Protein AF-W4VC55-F1 (afdb_monomer)

Organism: NCBI:txid1294263

InterPro domains:
  IPR032485 Prolow-density lipoprotein receptor-related protein 1-like, beta-propeller domain [PF16472] (1-67)

Solvent-accessible surface area (backbone atoms only — not comparable to full-atom values): 4181 Å² total; per-residue (Å²): 106,48,98,86,69,46,74,77,75,87,60,73,95,70,64,67,40,66,76,45,77,56,98,72,30,37,36,29,26,30,55,89,62,66,24,18,35,32,35,22,36,80,84,45,47,76,68,43,75,76,54,94,57,65,52,95,56,64,49,80,56,98,87,51,76,52,113

Sequence (67 aa):
MKPNGTERVKIANQDMDCITIYDGWIYYILLSDHYKPHKMKLDGTGDRRLNDYPMSYMNVTDECIFF

Secondary structure (DSSP, 8-state):
--TTS-S-----SS-EEEEEEETTEEEEEEGGGTTEEEEEETTS---EES-SS--S--EE-SS-EE-

Mean predicted aligned error: 4.35 Å

Foldseek 3Di:
DPPVPPPDDDLDPFDWAQWDDDDQKTWTQGVVLVRFIWIAGPNNHDIDTDDNDHDDHWDDDPVDIDD

Nearest PDB structures (foldseek):
  3s25-assembly1_A  TM=8.769E-01  e=6.002E-02  Agathobacter rectalis ATCC 33656
  8ctg-assembly1_C  TM=7.679E-01  e=1.010E+00  Homo sapiens
  3soq-assembly1_A  TM=7.014E-01  e=7.432E-01  Homo sapiens
  6zqc-assembly1_JC  TM=5.230E-01  e=7.655E+00  Saccharomyces cerevisiae S288C
  3f7f-assembly1_A  TM=4.151E-01  e=3.242E+00  Saccharomyces cerevisiae

Structure (mmCIF, N/CA/C/O backbone):
data_AF-W4VC55-F1
#
_entry.id   AF-W4VC55-F1
#
loop_
_atom_site.group_PDB
_atom_site.id
_atom_site.type_symbol
_atom_site.label_atom_id
_atom_site.label_alt_id
_atom_site.label_comp_id
_atom_site.label_asym_id
_atom_site.label_entity_id
_atom_site.label_seq_id
_atom_site.pdbx_PDB_ins_code
_atom_site.Cartn_x
_atom_site.Cartn_y
_atom_site.Cartn_z
_atom_site.occupancy
_atom_site.B_iso_or_equiv
_atom_site.auth_seq_id
_atom_site.auth_comp_id
_atom_site.auth_asym_id
_atom_site.auth_atom_id
_atom_site.pdbx_PDB_model_num
ATOM 1 N N . MET A 1 1 ? -8.469 4.657 12.025 1.00 66.38 1 MET A N 1
ATOM 2 C CA . MET A 1 1 ? -7.811 5.732 12.797 1.00 66.38 1 MET A CA 1
ATOM 3 C C . MET A 1 1 ? -8.755 6.917 12.860 1.00 66.38 1 MET A C 1
ATOM 5 O O . MET A 1 1 ? -9.225 7.348 11.812 1.00 66.38 1 M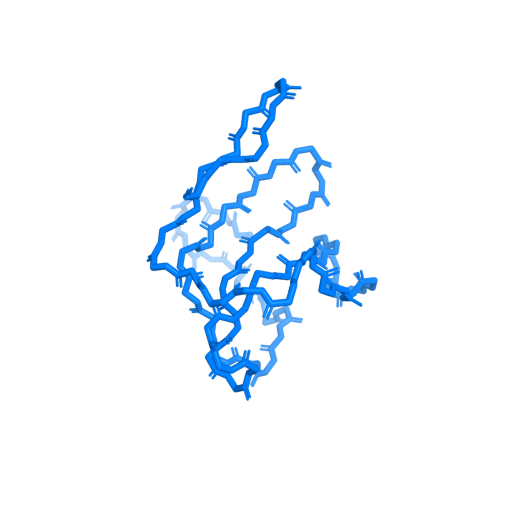ET A O 1
ATOM 9 N N . LYS A 1 2 ? -9.041 7.439 14.054 1.00 75.19 2 LYS A N 1
ATOM 10 C CA . LYS A 1 2 ? -9.693 8.750 14.187 1.00 75.19 2 LYS A CA 1
ATOM 11 C C . LYS A 1 2 ? -8.660 9.857 13.926 1.00 75.19 2 LYS A C 1
ATOM 13 O O . LYS A 1 2 ? -7.492 9.647 14.246 1.00 75.19 2 LYS A O 1
ATOM 18 N N . PRO A 1 3 ? -9.037 11.039 13.404 1.00 82.06 3 PRO A N 1
ATOM 19 C CA . PRO A 1 3 ? -8.082 12.123 13.126 1.00 82.06 3 PRO A CA 1
ATOM 20 C C . PRO A 1 3 ? -7.220 12.548 14.331 1.00 82.06 3 PRO A C 1
ATOM 22 O O . PRO A 1 3 ? -6.138 13.089 14.157 1.00 82.06 3 PRO A O 1
ATOM 25 N N . ASN A 1 4 ? -7.668 12.254 15.555 1.00 85.31 4 ASN A N 1
ATOM 26 C CA . ASN A 1 4 ? -6.942 12.491 16.807 1.00 85.31 4 ASN A CA 1
ATOM 27 C C . ASN A 1 4 ? -5.894 11.409 17.158 1.00 85.31 4 ASN A C 1
ATOM 29 O O . ASN A 1 4 ? -5.316 11.440 18.242 1.00 85.31 4 ASN A O 1
ATOM 33 N N . GLY A 1 5 ? -5.663 10.428 16.284 1.00 80.81 5 GLY A N 1
ATOM 34 C CA . GLY A 1 5 ? -4.633 9.406 16.454 1.00 80.81 5 GLY A CA 1
ATOM 35 C C . GLY A 1 5 ? -4.984 8.260 17.407 1.00 80.81 5 GLY A C 1
ATOM 36 O O . GLY A 1 5 ? -4.108 7.426 17.662 1.00 80.81 5 GLY A O 1
ATOM 37 N N . THR A 1 6 ? -6.223 8.183 17.908 1.00 89.94 6 THR A N 1
ATOM 38 C CA . THR A 1 6 ? -6.713 7.037 18.691 1.00 89.94 6 THR A CA 1
ATOM 39 C C . THR A 1 6 ? -7.216 5.904 17.786 1.00 89.94 6 THR A C 1
ATOM 41 O O . THR A 1 6 ? -7.370 6.074 16.570 1.00 89.94 6 THR A O 1
ATOM 44 N N . GLU A 1 7 ? -7.452 4.724 18.379 1.00 88.12 7 GLU A N 1
ATOM 45 C CA . GLU A 1 7 ? -7.958 3.530 17.674 1.00 88.12 7 GLU A CA 1
ATOM 46 C C . GLU A 1 7 ? -7.045 3.116 16.509 1.00 88.12 7 GLU A C 1
ATOM 48 O O . GLU A 1 7 ? -7.467 2.924 15.363 1.00 88.12 7 GLU A O 1
ATOM 53 N N . ARG A 1 8 ? -5.743 3.029 16.805 1.00 85.44 8 ARG A N 1
ATOM 54 C CA . ARG A 1 8 ? -4.754 2.503 15.866 1.00 85.44 8 ARG A CA 1
ATOM 55 C C . ARG A 1 8 ? -4.928 0.994 15.763 1.00 85.44 8 ARG A C 1
ATOM 57 O O . ARG A 1 8 ? -4.898 0.294 16.770 1.00 85.44 8 ARG A O 1
ATOM 64 N N . VAL A 1 9 ? -5.073 0.514 14.536 1.00 88.12 9 VAL A N 1
ATOM 65 C CA . VAL A 1 9 ? -5.121 -0.910 14.211 1.00 88.12 9 VAL A CA 1
ATOM 66 C C . VAL A 1 9 ? -3.920 -1.210 13.333 1.00 88.12 9 VAL A C 1
ATOM 68 O O . VAL A 1 9 ? -3.641 -0.475 12.385 1.00 88.12 9 VAL A O 1
ATOM 71 N N . LYS A 1 10 ? -3.188 -2.270 13.667 1.00 90.31 10 LYS A N 1
ATOM 72 C CA . LYS A 1 10 ? -2.099 -2.762 12.829 1.00 90.31 10 LYS A CA 1
ATOM 73 C C . LYS A 1 10 ? -2.697 -3.590 11.693 1.00 90.31 10 LYS A C 1
ATOM 75 O O . LYS A 1 10 ? -3.363 -4.581 11.966 1.00 90.31 10 LYS A O 1
ATOM 80 N N . ILE A 1 11 ? -2.460 -3.173 10.452 1.00 90.44 11 ILE A N 1
ATOM 81 C CA . ILE A 1 11 ? -3.031 -3.817 9.255 1.00 90.44 11 ILE A CA 1
ATOM 82 C C . ILE A 1 11 ? -2.054 -4.835 8.646 1.00 90.44 11 ILE A C 1
ATOM 84 O O . ILE A 1 11 ? -2.479 -5.866 8.140 1.00 90.44 11 ILE A O 1
ATOM 88 N N . ALA A 1 12 ? -0.744 -4.592 8.743 1.00 89.75 12 ALA A N 1
ATOM 89 C CA . ALA A 1 12 ? 0.285 -5.483 8.211 1.00 89.75 12 ALA A CA 1
ATOM 90 C C . ALA A 1 12 ? 1.568 -5.460 9.062 1.00 89.75 12 ALA A C 1
ATOM 92 O O . ALA A 1 12 ? 1.776 -4.567 9.887 1.00 89.75 12 ALA A O 1
ATOM 93 N N . ASN A 1 13 ? 2.425 -6.467 8.867 1.00 92.50 13 ASN A N 1
ATOM 94 C CA . ASN A 1 13 ? 3.758 -6.585 9.484 1.00 92.50 13 ASN A CA 1
ATOM 95 C C . ASN A 1 13 ? 4.902 -6.243 8.511 1.00 92.50 13 ASN A C 1
ATOM 97 O O . ASN A 1 13 ? 6.049 -6.562 8.799 1.00 92.50 13 ASN A O 1
ATOM 101 N N . GLN A 1 14 ? 4.588 -5.673 7.351 1.00 93.06 14 GLN A N 1
ATOM 102 C CA . GLN A 1 14 ? 5.561 -5.411 6.294 1.00 93.06 14 GLN A CA 1
ATOM 103 C C . GLN A 1 14 ? 6.044 -3.960 6.363 1.00 93.06 14 GLN A C 1
ATOM 105 O O . GLN A 1 14 ? 5.273 -3.072 6.736 1.00 93.06 14 GLN A O 1
ATOM 110 N N . ASP A 1 15 ? 7.285 -3.729 5.941 1.00 95.06 15 ASP A N 1
ATOM 111 C CA . ASP A 1 15 ? 7.818 -2.383 5.760 1.00 95.06 15 ASP A CA 1
ATOM 112 C C . ASP A 1 15 ? 7.335 -1.824 4.418 1.00 95.06 15 ASP A C 1
ATOM 114 O O . ASP A 1 15 ? 7.643 -2.354 3.345 1.00 95.06 15 ASP A O 1
ATOM 118 N N . MET A 1 16 ? 6.524 -0.771 4.502 1.00 94.44 16 MET A N 1
ATOM 119 C CA . MET A 1 16 ? 5.816 -0.164 3.380 1.00 94.44 16 MET A CA 1
ATOM 120 C C . MET A 1 16 ? 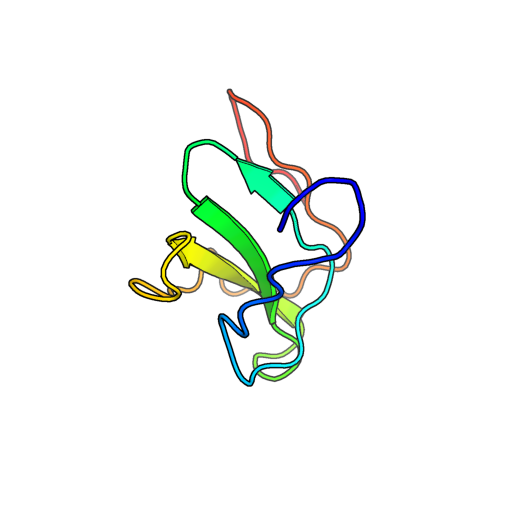6.200 1.309 3.254 1.00 94.44 16 MET A C 1
ATOM 122 O O . MET A 1 16 ? 6.321 2.003 4.263 1.00 94.44 16 MET A O 1
ATOM 126 N N . ASP A 1 17 ? 6.317 1.789 2.021 1.00 94.38 17 ASP A N 1
ATOM 127 C CA . ASP A 1 17 ? 6.562 3.196 1.696 1.00 94.38 17 ASP A CA 1
ATOM 128 C C . ASP A 1 17 ? 5.515 3.717 0.694 1.00 94.38 17 ASP A C 1
ATOM 130 O O . ASP A 1 17 ? 4.772 2.935 0.096 1.00 94.38 17 ASP A O 1
ATOM 134 N N . CYS A 1 18 ? 5.416 5.040 0.537 1.00 92.62 18 CYS A N 1
ATOM 135 C CA . CYS A 1 18 ? 4.488 5.724 -0.375 1.00 92.62 18 CYS A CA 1
ATOM 136 C C . CYS A 1 18 ? 3.031 5.232 -0.264 1.00 92.62 18 CYS A C 1
ATOM 138 O O . CYS A 1 18 ? 2.382 4.913 -1.262 1.00 92.62 18 CYS A O 1
ATOM 140 N N . ILE A 1 19 ? 2.513 5.156 0.965 1.00 93.00 19 ILE A N 1
ATOM 141 C CA . ILE A 1 19 ? 1.173 4.624 1.238 1.00 93.00 19 ILE A CA 1
ATOM 142 C C . ILE A 1 19 ? 0.096 5.619 0.788 1.00 93.00 19 ILE A C 1
ATOM 144 O O . ILE A 1 19 ? 0.021 6.736 1.297 1.00 93.00 19 ILE A O 1
ATOM 148 N N . THR A 1 20 ? -0.792 5.175 -0.100 1.00 93.44 20 THR A N 1
ATOM 149 C CA . THR A 1 20 ? -1.961 5.930 -0.572 1.00 93.44 20 THR A CA 1
ATOM 150 C C . THR A 1 20 ? -3.230 5.108 -0.379 1.00 93.44 20 THR A C 1
ATOM 152 O O . THR A 1 20 ? -3.248 3.910 -0.648 1.00 93.44 20 THR A O 1
ATOM 155 N N . ILE A 1 21 ? -4.313 5.738 0.081 1.00 92.31 21 ILE A N 1
ATOM 156 C CA . ILE A 1 21 ? -5.621 5.086 0.221 1.00 92.31 21 ILE A CA 1
ATOM 157 C C . ILE A 1 21 ? -6.556 5.651 -0.836 1.00 92.31 21 ILE A C 1
ATOM 159 O O . ILE A 1 21 ? -6.768 6.860 -0.888 1.00 92.31 21 ILE A O 1
ATOM 163 N N . TYR A 1 22 ? -7.131 4.770 -1.649 1.00 93.38 22 TYR A N 1
ATOM 164 C CA . TYR A 1 22 ? -8.059 5.152 -2.703 1.00 93.38 22 TYR A CA 1
ATOM 165 C C . TYR A 1 22 ? -9.070 4.027 -2.964 1.00 93.38 22 TYR A C 1
ATOM 167 O O . TYR A 1 22 ? -8.686 2.861 -3.062 1.00 93.38 22 TYR A O 1
ATOM 175 N N . ASP A 1 23 ? -10.358 4.376 -3.033 1.00 92.75 23 ASP A N 1
ATOM 176 C CA . ASP A 1 23 ? -11.482 3.467 -3.329 1.00 92.75 23 ASP A CA 1
ATOM 177 C C . ASP A 1 23 ? -11.446 2.118 -2.568 1.00 92.75 23 ASP A C 1
ATOM 179 O O . ASP A 1 23 ? -11.525 1.029 -3.134 1.00 92.75 23 ASP A O 1
ATOM 183 N N . GLY A 1 24 ? -11.238 2.169 -1.247 1.00 93.69 24 GLY A N 1
ATOM 184 C CA . GLY A 1 24 ? -11.219 0.967 -0.399 1.00 93.69 24 GLY A CA 1
ATOM 185 C C . GLY A 1 24 ? -9.959 0.095 -0.513 1.00 93.69 24 GLY A C 1
ATOM 186 O O . GLY A 1 24 ? -9.913 -0.997 0.063 1.00 93.69 24 GLY A O 1
ATOM 187 N N . TRP A 1 25 ? -8.925 0.573 -1.207 1.00 95.50 25 TRP A N 1
ATOM 188 C CA . TRP A 1 25 ? -7.619 -0.074 -1.310 1.00 95.50 25 TRP A CA 1
ATOM 189 C C . TRP A 1 25 ? -6.521 0.772 -0.671 1.00 95.50 25 TRP A C 1
ATOM 191 O O . TRP A 1 25 ? -6.554 2.001 -0.692 1.00 95.50 25 TRP A O 1
ATOM 201 N N . ILE A 1 26 ? -5.525 0.079 -0.133 1.00 95.06 26 ILE A N 1
ATOM 202 C CA . ILE A 1 26 ? -4.243 0.618 0.302 1.00 95.06 26 ILE A CA 1
ATOM 203 C C . ILE A 1 26 ? -3.243 0.269 -0.790 1.00 95.06 26 ILE A C 1
ATOM 205 O O . ILE A 1 26 ? -3.030 -0.908 -1.074 1.00 95.06 26 ILE A O 1
ATOM 209 N N . TYR A 1 27 ? -2.646 1.286 -1.385 1.00 95.31 27 TYR A N 1
ATOM 210 C CA . TYR A 1 27 ? -1.579 1.197 -2.368 1.00 95.31 27 TYR A CA 1
ATOM 211 C C . TYR A 1 27 ? -0.263 1.565 -1.695 1.00 95.31 27 TYR A C 1
ATOM 213 O O . TYR A 1 27 ? -0.230 2.510 -0.908 1.00 95.31 27 TYR A O 1
ATOM 221 N N . TYR A 1 28 ? 0.797 0.806 -1.949 1.00 95.56 28 TYR A N 1
ATOM 222 C CA . TYR A 1 28 ? 2.080 0.990 -1.274 1.00 95.56 28 TYR A CA 1
ATOM 223 C C . TYR A 1 28 ? 3.230 0.402 -2.085 1.00 95.56 28 TYR A C 1
ATOM 225 O O . TYR A 1 28 ? 3.037 -0.420 -2.982 1.00 95.56 28 TYR A O 1
ATOM 233 N N . ILE A 1 29 ? 4.441 0.815 -1.734 1.00 96.19 29 ILE A N 1
ATOM 234 C CA . ILE A 1 29 ? 5.697 0.232 -2.189 1.00 96.19 29 ILE A CA 1
ATOM 235 C C . ILE A 1 29 ? 6.188 -0.730 -1.107 1.00 96.19 29 ILE A C 1
ATOM 237 O O . ILE A 1 29 ? 6.349 -0.339 0.050 1.00 96.19 29 ILE A O 1
ATOM 241 N N . LEU A 1 30 ? 6.408 -1.993 -1.471 1.00 97.00 30 LEU A N 1
ATOM 242 C CA . LEU A 1 30 ? 6.859 -3.027 -0.546 1.00 97.00 30 LEU A CA 1
ATOM 243 C C . LEU A 1 30 ? 8.388 -3.124 -0.558 1.00 97.00 30 LEU A C 1
ATOM 245 O O . LEU A 1 30 ? 8.988 -3.529 -1.555 1.00 97.00 30 LEU A O 1
ATOM 249 N N . LEU A 1 31 ? 9.029 -2.789 0.566 1.00 96.44 31 LEU A N 1
ATOM 250 C CA . LEU A 1 31 ? 10.495 -2.757 0.660 1.00 96.44 31 LEU A CA 1
ATOM 251 C C . LEU A 1 31 ? 11.113 -4.149 0.499 1.00 96.44 31 LEU A C 1
ATOM 253 O O . LEU A 1 31 ? 12.136 -4.303 -0.167 1.00 96.44 31 LEU A O 1
ATOM 257 N N . SER A 1 32 ? 10.477 -5.171 1.074 1.00 96.88 32 SER A N 1
ATOM 258 C CA . SER A 1 32 ? 10.967 -6.550 1.016 1.00 96.88 32 SER A CA 1
ATOM 259 C C . SER A 1 32 ? 10.836 -7.194 -0.368 1.00 96.88 32 SER A C 1
ATOM 261 O O . SER A 1 32 ? 11.582 -8.127 -0.653 1.00 96.88 32 SER A O 1
ATOM 263 N N . ASP A 1 33 ? 9.954 -6.688 -1.240 1.00 96.94 33 ASP A N 1
ATOM 264 C CA . ASP A 1 33 ? 9.870 -7.089 -2.653 1.00 96.94 33 ASP A CA 1
ATOM 265 C C . ASP A 1 33 ? 10.555 -6.054 -3.556 1.00 96.94 33 ASP A C 1
ATOM 267 O O . ASP A 1 33 ? 10.030 -5.648 -4.588 1.00 96.94 33 ASP A O 1
ATOM 271 N N . HIS A 1 34 ? 11.747 -5.605 -3.154 1.00 97.19 34 HIS A N 1
ATOM 272 C CA . HIS A 1 34 ? 12.611 -4.731 -3.953 1.00 97.19 34 HIS A CA 1
ATOM 273 C C . HIS A 1 34 ? 11.930 -3.437 -4.424 1.00 97.19 34 HIS A C 1
ATOM 275 O O . HIS A 1 34 ? 12.094 -3.039 -5.575 1.00 97.19 34 HIS A O 1
ATOM 281 N N . TYR A 1 35 ? 11.180 -2.778 -3.539 1.00 96.12 35 TYR A N 1
ATOM 282 C CA . 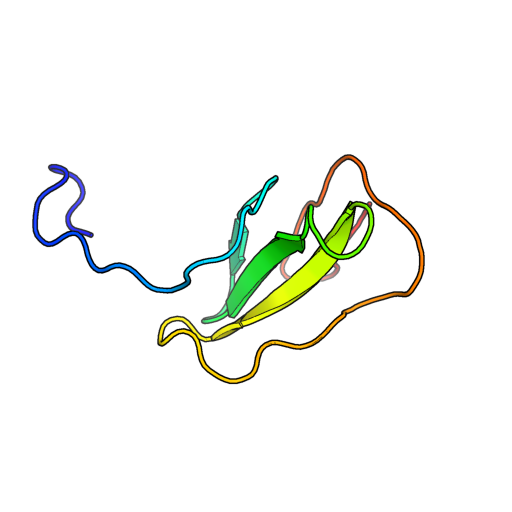TYR A 1 35 ? 10.441 -1.547 -3.845 1.00 96.12 35 TYR A CA 1
ATOM 283 C C . TYR A 1 35 ? 9.390 -1.711 -4.954 1.00 96.12 35 TYR A C 1
ATOM 285 O O . TYR A 1 35 ? 9.085 -0.763 -5.679 1.00 96.12 35 TYR A O 1
ATOM 293 N N . LYS A 1 36 ? 8.811 -2.904 -5.106 1.00 96.38 36 LYS A N 1
ATOM 294 C CA . LYS A 1 36 ? 7.719 -3.118 -6.059 1.00 96.38 36 LYS A CA 1
ATOM 295 C C . LYS A 1 36 ? 6.381 -2.639 -5.500 1.00 96.38 36 LYS A C 1
ATOM 297 O O . LYS A 1 36 ? 6.145 -2.698 -4.289 1.00 96.38 36 LYS A O 1
ATOM 302 N N . PRO A 1 37 ? 5.477 -2.183 -6.375 1.00 96.31 37 PRO A N 1
ATOM 303 C CA . PRO A 1 37 ? 4.169 -1.704 -5.967 1.00 96.31 37 PRO A CA 1
ATOM 304 C C . PRO A 1 37 ? 3.210 -2.851 -5.661 1.00 96.31 37 PRO A C 1
ATOM 306 O O . PRO A 1 37 ? 3.060 -3.802 -6.434 1.00 96.31 37 PRO A O 1
ATOM 309 N N . HIS A 1 38 ? 2.491 -2.714 -4.560 1.00 96.69 38 HIS A N 1
ATOM 310 C CA . HIS A 1 38 ? 1.455 -3.632 -4.119 1.00 96.69 38 HIS A CA 1
ATOM 311 C C . HIS A 1 38 ? 0.167 -2.874 -3.807 1.00 96.69 38 HIS A C 1
ATOM 313 O O . HIS A 1 38 ? 0.142 -1.646 -3.663 1.00 96.69 38 HIS A O 1
ATOM 319 N N . LYS A 1 39 ? -0.924 -3.631 -3.691 1.00 96.50 39 LYS A N 1
ATOM 320 C CA . LYS A 1 39 ? -2.127 -3.153 -3.023 1.00 96.50 39 LYS A CA 1
ATOM 321 C C . LYS A 1 39 ? -2.787 -4.228 -2.174 1.00 96.50 39 LYS A C 1
ATOM 323 O O . LYS A 1 39 ? -2.725 -5.404 -2.518 1.00 96.50 39 LYS A O 1
ATOM 328 N N . MET A 1 40 ? -3.497 -3.799 -1.137 1.00 96.94 40 MET A N 1
ATOM 329 C CA . MET A 1 40 ? -4.331 -4.643 -0.275 1.00 96.94 40 MET A CA 1
ATOM 330 C C . MET A 1 40 ? -5.616 -3.907 0.120 1.00 96.94 40 MET A C 1
ATOM 332 O O . MET A 1 40 ? -5.720 -2.691 -0.044 1.00 96.94 40 MET A O 1
ATOM 336 N N . LYS A 1 41 ? -6.617 -4.623 0.624 1.00 96.62 41 LYS A N 1
ATOM 337 C CA . LYS A 1 41 ? -7.844 -4.023 1.161 1.00 96.62 41 LYS A CA 1
ATOM 338 C C . LYS A 1 41 ? -7.588 -3.359 2.518 1.00 96.62 41 LYS A C 1
ATOM 340 O O . LYS A 1 41 ? -6.587 -3.628 3.179 1.00 96.62 41 LYS A O 1
ATOM 345 N N . LEU A 1 42 ? -8.535 -2.535 2.972 1.00 94.00 42 LEU A N 1
ATOM 346 C CA . LEU A 1 42 ? -8.470 -1.852 4.277 1.00 94.00 42 LEU A CA 1
ATOM 347 C C . LEU A 1 42 ? -8.393 -2.799 5.490 1.00 94.00 42 LEU A C 1
ATOM 349 O O . LEU A 1 42 ? -7.964 -2.382 6.562 1.00 94.00 42 LEU A O 1
ATOM 353 N N . ASP A 1 43 ? -8.810 -4.054 5.329 1.00 93.81 43 ASP A N 1
ATOM 354 C CA . ASP A 1 43 ? -8.721 -5.103 6.351 1.00 93.81 43 ASP A CA 1
ATOM 355 C C . ASP A 1 43 ? -7.399 -5.898 6.298 1.00 93.81 43 ASP A C 1
ATOM 357 O O . ASP A 1 43 ? -7.218 -6.841 7.066 1.00 93.81 43 ASP A O 1
ATOM 361 N N . GLY A 1 44 ? -6.475 -5.527 5.403 1.00 94.19 44 GLY A N 1
ATOM 362 C CA . GLY A 1 44 ? -5.189 -6.197 5.197 1.00 94.19 44 GLY A CA 1
ATOM 363 C C . GLY A 1 44 ? -5.256 -7.436 4.301 1.00 94.19 44 GLY A C 1
ATOM 364 O O . GLY A 1 44 ? -4.234 -8.074 4.059 1.00 94.19 44 GLY A O 1
ATOM 365 N N . THR A 1 45 ? -6.434 -7.801 3.786 1.00 95.50 45 THR A N 1
ATOM 366 C CA . THR A 1 45 ? -6.585 -8.950 2.885 1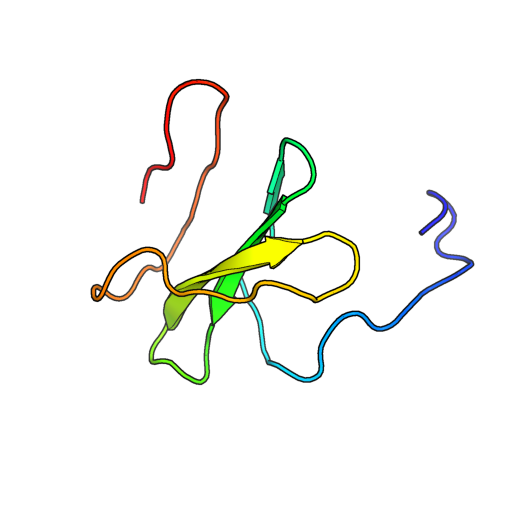.00 95.50 45 THR A CA 1
ATOM 367 C C . THR A 1 45 ? -6.355 -8.572 1.422 1.00 95.50 45 THR A C 1
ATOM 369 O O . THR A 1 45 ? -6.395 -7.405 1.033 1.00 95.50 45 THR A O 1
ATOM 372 N N . GLY A 1 46 ? -6.141 -9.578 0.570 1.00 95.75 46 GLY A N 1
ATOM 373 C CA . GLY A 1 46 ? -6.035 -9.366 -0.875 1.00 95.75 46 GLY A CA 1
ATOM 374 C C . GLY A 1 46 ? -4.775 -8.615 -1.310 1.00 95.75 46 GLY A C 1
ATOM 375 O O . GLY A 1 46 ? -4.821 -7.956 -2.349 1.00 95.75 46 GLY A O 1
ATOM 376 N N . ASP A 1 47 ? -3.694 -8.716 -0.527 1.00 96.81 47 ASP A N 1
ATOM 377 C CA . ASP A 1 47 ? -2.349 -8.295 -0.931 1.00 96.81 47 ASP A CA 1
ATOM 378 C C . ASP A 1 47 ? -2.005 -8.914 -2.287 1.00 96.81 47 ASP A C 1
ATOM 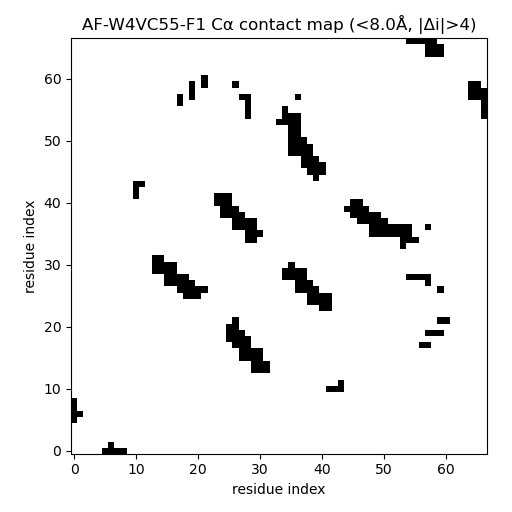380 O O . ASP A 1 47 ? -2.105 -10.131 -2.486 1.00 96.81 47 ASP A O 1
ATOM 384 N N . ARG A 1 48 ? -1.650 -8.052 -3.238 1.00 96.75 48 ARG A N 1
ATOM 385 C CA . ARG A 1 48 ? -1.114 -8.462 -4.527 1.00 96.75 48 ARG A CA 1
ATOM 386 C C . ARG A 1 48 ? -0.214 -7.389 -5.114 1.00 96.75 48 ARG A C 1
ATOM 388 O O . ARG A 1 48 ? -0.493 -6.191 -5.013 1.00 96.75 48 ARG A O 1
ATOM 395 N N . ARG A 1 49 ? 0.802 -7.851 -5.830 1.00 96.81 49 ARG A N 1
ATOM 396 C CA . ARG A 1 49 ? 1.684 -7.016 -6.637 1.00 96.81 49 ARG A CA 1
ATOM 397 C C . ARG A 1 49 ? 0.942 -6.406 -7.830 1.00 96.81 49 ARG A C 1
ATOM 399 O O . ARG A 1 49 ? 0.079 -7.054 -8.425 1.00 96.81 49 ARG A O 1
ATOM 406 N N . LEU A 1 50 ? 1.282 -5.168 -8.181 1.00 94.88 50 LEU A N 1
ATOM 407 C CA . LEU A 1 50 ? 0.706 -4.439 -9.317 1.00 94.88 50 LEU A CA 1
ATOM 408 C C . LEU A 1 50 ? 1.586 -4.490 -10.567 1.00 94.88 50 LEU A C 1
ATOM 410 O O . LEU A 1 50 ? 1.054 -4.555 -11.672 1.00 94.88 50 LEU A O 1
ATOM 414 N N . ASN A 1 51 ? 2.910 -4.477 -10.403 1.00 90.81 51 ASN A N 1
ATOM 415 C CA . ASN A 1 51 ? 3.870 -4.641 -11.492 1.00 90.81 51 ASN A CA 1
ATOM 416 C C . ASN A 1 51 ? 5.197 -5.237 -10.978 1.00 90.81 51 ASN A C 1
ATOM 418 O O . ASN A 1 51 ? 5.416 -5.342 -9.773 1.00 90.81 51 ASN A O 1
ATOM 422 N N . ASP A 1 52 ? 6.072 -5.643 -11.897 1.00 95.31 52 ASP A N 1
ATOM 423 C CA . ASP A 1 52 ? 7.374 -6.247 -11.582 1.00 95.31 52 ASP A CA 1
ATOM 424 C C . ASP A 1 52 ? 8.538 -5.246 -11.476 1.00 95.31 52 ASP A C 1
ATOM 426 O O . ASP A 1 52 ? 9.656 -5.639 -11.133 1.00 95.31 52 ASP A O 1
ATOM 430 N N . TYR A 1 53 ? 8.294 -3.967 -11.759 1.00 94.56 53 TYR A N 1
ATOM 431 C CA . TYR A 1 53 ? 9.325 -2.939 -11.805 1.00 94.56 53 TYR A CA 1
ATOM 432 C C . TYR A 1 53 ? 9.408 -2.185 -10.469 1.00 94.56 53 TYR A C 1
ATOM 434 O O . TYR A 1 53 ? 8.384 -1.816 -9.894 1.00 94.56 53 TYR A O 1
ATOM 442 N N . PRO A 1 54 ? 10.620 -1.938 -9.950 1.00 94.31 54 PRO A N 1
ATOM 443 C CA . PRO A 1 54 ? 10.785 -1.144 -8.740 1.00 94.31 54 PRO A CA 1
ATOM 444 C C . PRO A 1 54 ? 10.293 0.291 -8.965 1.00 94.31 54 PRO A C 1
ATOM 446 O O . PRO A 1 54 ? 10.459 0.853 -10.049 1.00 94.31 54 PRO A O 1
ATOM 449 N N . MET A 1 55 ? 9.726 0.891 -7.923 1.00 90.06 55 MET A N 1
ATOM 450 C CA . MET A 1 55 ? 9.195 2.250 -7.937 1.00 90.06 55 MET A CA 1
ATO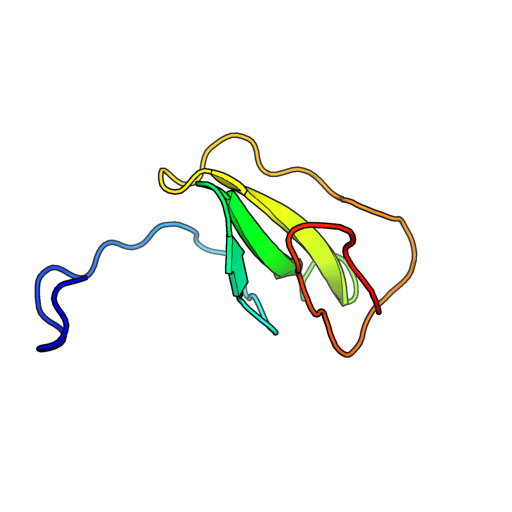M 451 C C . MET A 1 55 ? 9.765 3.062 -6.777 1.00 90.06 55 MET A C 1
ATOM 453 O O . MET A 1 55 ? 10.004 2.534 -5.695 1.00 90.06 55 MET A O 1
ATOM 457 N N . SER A 1 56 ? 9.972 4.360 -6.998 1.00 89.56 56 SER A N 1
ATOM 458 C CA . SER A 1 56 ? 10.369 5.297 -5.935 1.00 89.56 56 SER A CA 1
ATOM 459 C C . SER A 1 56 ? 9.198 6.127 -5.420 1.00 89.56 56 SER A C 1
ATOM 461 O O . SER A 1 56 ? 9.221 6.555 -4.273 1.00 89.56 56 SER A O 1
ATOM 463 N N . TYR A 1 57 ? 8.179 6.340 -6.257 1.00 86.38 57 TYR A N 1
ATOM 464 C CA . TYR A 1 57 ? 6.998 7.132 -5.937 1.00 86.38 57 TYR A CA 1
ATOM 465 C C . TYR A 1 57 ? 5.767 6.504 -6.576 1.00 86.38 57 TYR A C 1
ATOM 467 O O . TYR A 1 57 ? 5.857 5.899 -7.639 1.00 86.38 57 TYR A O 1
ATOM 475 N N . MET A 1 58 ? 4.613 6.663 -5.935 1.00 86.19 58 MET A N 1
ATOM 476 C CA . MET A 1 58 ? 3.334 6.213 -6.469 1.00 86.19 58 MET A CA 1
ATOM 477 C C . MET A 1 58 ? 2.286 7.291 -6.243 1.00 86.19 58 MET A C 1
ATOM 479 O O . MET A 1 58 ? 2.131 7.780 -5.126 1.00 86.19 58 MET A O 1
ATOM 483 N N . ASN A 1 59 ? 1.543 7.614 -7.296 1.00 84.88 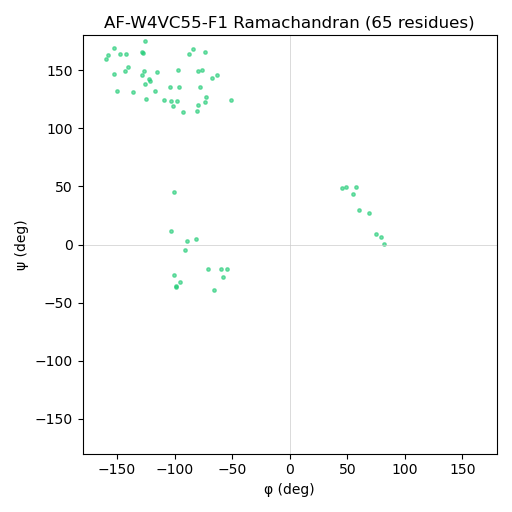59 ASN A N 1
ATOM 484 C CA . ASN A 1 59 ? 0.352 8.444 -7.211 1.00 84.88 59 ASN A CA 1
ATOM 485 C C . ASN A 1 59 ? -0.842 7.662 -7.752 1.00 84.88 59 ASN A C 1
ATOM 487 O O . ASN A 1 59 ? -0.724 6.927 -8.734 1.00 84.88 59 ASN A O 1
ATOM 491 N N . VAL A 1 60 ? -1.987 7.824 -7.097 1.00 86.00 60 VAL A N 1
ATOM 492 C CA . VAL A 1 60 ? -3.231 7.131 -7.436 1.00 86.00 60 VAL A CA 1
ATOM 493 C C . VAL A 1 60 ? -4.319 8.176 -7.648 1.00 86.00 60 VAL A C 1
ATOM 495 O O . VAL A 1 60 ? -4.550 9.006 -6.769 1.00 86.00 60 VAL A O 1
ATOM 498 N N . THR A 1 61 ? -4.972 8.137 -8.806 1.00 86.62 61 THR A N 1
ATOM 499 C CA . THR A 1 61 ? -6.136 8.966 -9.148 1.00 86.62 61 THR A CA 1
ATOM 500 C C . THR A 1 61 ? -7.303 8.087 -9.591 1.00 86.62 61 THR A C 1
ATOM 502 O O . THR A 1 61 ? -7.156 6.874 -9.749 1.00 86.62 61 THR A O 1
ATOM 505 N N . ASP A 1 62 ? -8.456 8.713 -9.829 1.00 83.00 62 ASP A N 1
ATOM 506 C CA . ASP A 1 62 ? -9.644 8.056 -10.387 1.00 83.00 62 ASP A CA 1
ATOM 507 C C . ASP A 1 62 ? -9.384 7.394 -11.750 1.00 83.00 62 ASP A C 1
ATOM 509 O O . ASP A 1 62 ? -10.038 6.415 -12.105 1.00 83.00 62 ASP A O 1
ATOM 513 N N . GLU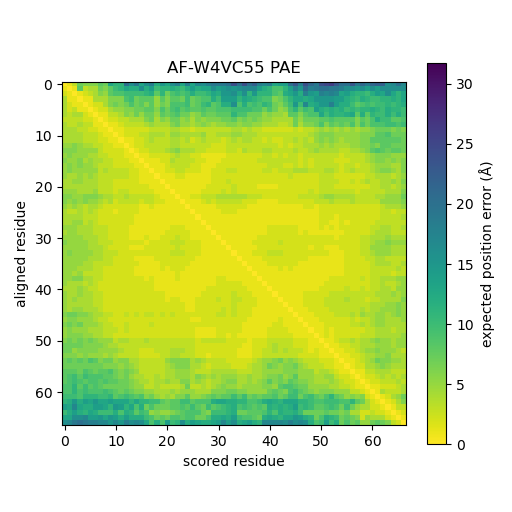 A 1 63 ? -8.427 7.916 -12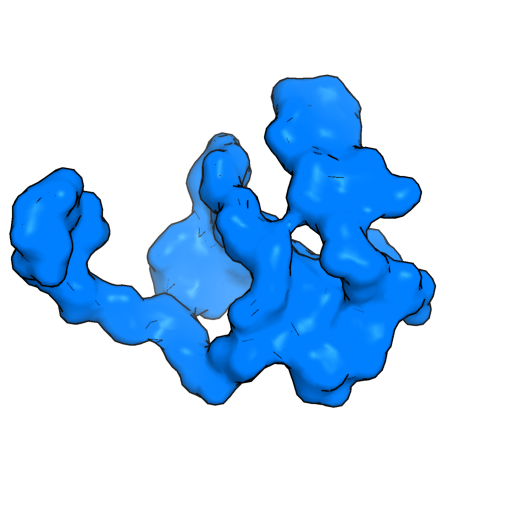.518 1.00 82.88 63 GLU A N 1
ATOM 514 C CA . GLU A 1 63 ? -8.163 7.480 -13.890 1.00 82.88 63 GLU A CA 1
ATOM 515 C C . GLU A 1 63 ? -6.999 6.489 -13.978 1.00 82.88 63 GLU A C 1
ATOM 517 O O . GLU A 1 63 ? -7.027 5.567 -14.799 1.00 82.88 63 GLU A O 1
ATOM 522 N N . CYS A 1 64 ? -5.954 6.672 -13.163 1.00 78.88 64 CYS A N 1
ATOM 523 C CA . CYS A 1 64 ? -4.733 5.889 -13.294 1.00 78.88 64 CYS A CA 1
ATOM 524 C C . CYS A 1 64 ? -3.854 5.868 -12.037 1.00 78.88 64 CYS A C 1
ATOM 526 O O . CYS A 1 64 ? -3.906 6.727 -11.158 1.00 78.88 64 CYS A O 1
ATOM 528 N N . ILE A 1 65 ? -2.993 4.851 -11.989 1.00 78.31 65 ILE A N 1
ATOM 529 C CA . ILE A 1 65 ? -1.847 4.788 -11.081 1.00 78.31 65 ILE A CA 1
ATOM 530 C C . ILE A 1 65 ? -0.620 5.123 -11.923 1.00 78.31 65 ILE A C 1
ATOM 532 O O . ILE A 1 65 ? -0.377 4.449 -12.925 1.00 78.31 65 ILE A O 1
ATOM 536 N N . PHE A 1 66 ? 0.139 6.144 -11.532 1.00 75.81 66 PHE A N 1
ATOM 537 C CA . PHE A 1 66 ? 1.354 6.564 -12.235 1.00 75.81 66 PHE A CA 1
ATOM 538 C C . PHE A 1 66 ? 2.549 6.647 -11.294 1.00 75.81 66 PHE A C 1
ATOM 540 O O . PHE A 1 66 ? 2.416 6.873 -10.084 1.00 75.81 66 PHE A O 1
ATOM 547 N N . PHE A 1 67 ? 3.709 6.387 -11.889 1.00 71.94 67 PHE A N 1
ATOM 548 C CA . PHE A 1 67 ? 4.938 6.012 -11.216 1.00 71.94 67 PHE A CA 1
ATOM 549 C C . PHE A 1 67 ? 6.169 6.351 -12.046 1.00 71.94 67 PHE A C 1
ATOM 551 O O . PHE A 1 67 ? 6.058 6.304 -13.292 1.00 71.94 67 PHE A O 1
#

Radius of gyration: 12.21 Å; Cα contacts (8 Å, |Δi|>4): 121; chains: 1; bounding box: 24×22×33 Å

pLDDT: mean 90.81, std 6.78, range [66.38, 97.19]